Protein AF-A0A429ZMM5-F1 (afdb_monomer_lite)

Radius of gyration: 12.29 Å; chains: 1; bounding box: 32×27×33 Å

Structure (mmCIF, N/CA/C/O backbone):
data_AF-A0A429ZMM5-F1
#
_entry.id   AF-A0A429ZMM5-F1
#
loop_
_atom_site.group_PDB
_atom_site.id
_atom_site.type_symbol
_atom_site.label_atom_id
_atom_site.label_alt_id
_atom_site.label_comp_id
_atom_site.label_asym_id
_atom_site.label_entity_id
_atom_site.label_seq_id
_atom_site.pdbx_PDB_ins_code
_atom_site.Cartn_x
_atom_site.Cartn_y
_atom_site.Cartn_z
_atom_site.occupancy
_atom_site.B_iso_or_equiv
_atom_site.auth_seq_id
_atom_site.auth_comp_id
_atom_site.auth_asym_id
_atom_site.auth_atom_id
_atom_site.pdbx_PDB_model_num
ATOM 1 N N . MET A 1 1 ? 17.975 3.084 8.006 1.00 48.66 1 MET A N 1
ATOM 2 C CA . MET A 1 1 ? 16.926 3.359 7.004 1.00 48.66 1 MET A CA 1
ATOM 3 C C . MET A 1 1 ? 16.114 4.530 7.524 1.00 48.66 1 MET A C 1
ATOM 5 O O . MET A 1 1 ? 15.530 4.389 8.590 1.00 48.66 1 MET A O 1
ATOM 9 N N . SER A 1 2 ? 16.150 5.688 6.868 1.00 51.59 2 SER A N 1
ATOM 10 C CA . SER A 1 2 ? 15.229 6.790 7.178 1.00 51.59 2 SER A CA 1
ATOM 11 C C . SER A 1 2 ? 13.944 6.561 6.389 1.00 51.59 2 SER A C 1
ATOM 13 O O . SER A 1 2 ? 14.019 6.352 5.182 1.00 51.59 2 SER A O 1
ATOM 15 N N .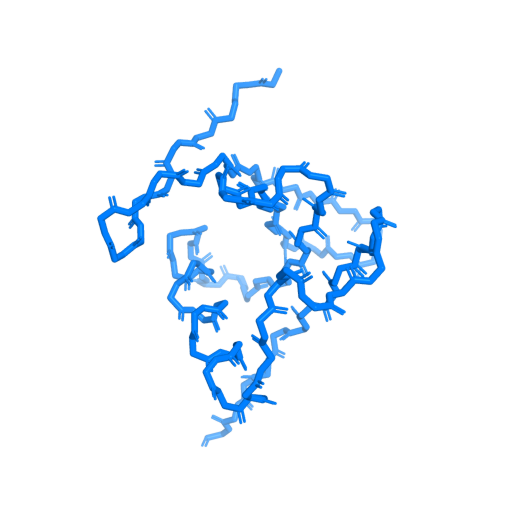 GLY A 1 3 ? 12.796 6.530 7.067 1.00 67.69 3 GLY A N 1
ATOM 16 C CA . GLY A 1 3 ? 11.504 6.565 6.379 1.00 67.69 3 GLY A CA 1
ATOM 17 C C . GLY A 1 3 ? 11.250 7.955 5.813 1.00 67.69 3 GLY A C 1
ATOM 18 O O . GLY A 1 3 ? 11.676 8.945 6.411 1.00 67.69 3 GLY A O 1
ATOM 19 N N . GLU A 1 4 ? 10.583 8.019 4.667 1.00 81.75 4 GLU A N 1
ATOM 20 C CA . GLU A 1 4 ? 10.060 9.266 4.115 1.00 81.75 4 GLU A CA 1
ATOM 21 C C . GLU A 1 4 ? 8.635 9.487 4.644 1.00 81.75 4 GLU A C 1
ATOM 23 O O . GLU A 1 4 ? 7.934 8.537 5.004 1.00 81.75 4 GLU A O 1
ATOM 28 N N . LEU A 1 5 ? 8.213 10.749 4.729 1.00 82.62 5 LEU A N 1
ATOM 29 C CA . LEU A 1 5 ? 6.837 11.102 5.067 1.00 82.62 5 LEU A CA 1
ATOM 30 C C . LEU A 1 5 ? 6.083 11.415 3.780 1.00 82.62 5 LEU A C 1
ATOM 32 O O . LEU A 1 5 ? 6.411 12.366 3.072 1.00 82.62 5 LEU A O 1
ATOM 36 N N . LEU A 1 6 ? 5.061 10.614 3.498 1.00 84.81 6 LEU A N 1
ATOM 37 C CA . LEU A 1 6 ? 4.166 10.801 2.370 1.00 84.81 6 LEU A CA 1
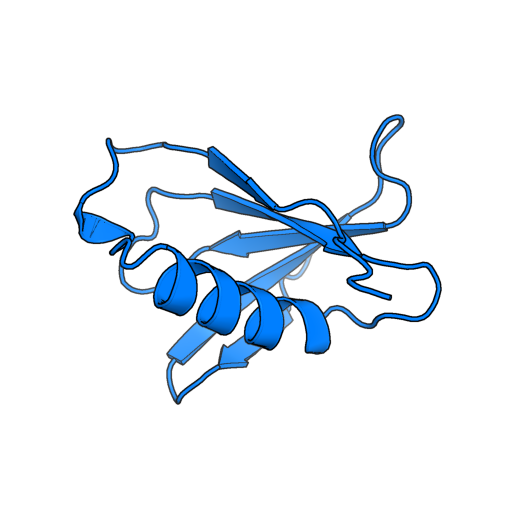ATOM 38 C C . LEU A 1 6 ? 2.856 11.411 2.858 1.00 84.81 6 LEU A C 1
ATOM 40 O O . LEU A 1 6 ? 2.135 10.800 3.644 1.00 84.81 6 LEU A O 1
ATOM 44 N N . LYS A 1 7 ? 2.531 12.607 2.370 1.00 83.94 7 LYS A N 1
ATOM 45 C CA . LYS A 1 7 ? 1.284 13.286 2.720 1.00 83.94 7 LYS A CA 1
ATOM 46 C C . LYS A 1 7 ? 0.183 12.936 1.724 1.00 83.94 7 LYS A C 1
ATOM 48 O O . LYS A 1 7 ? 0.300 13.264 0.546 1.00 83.94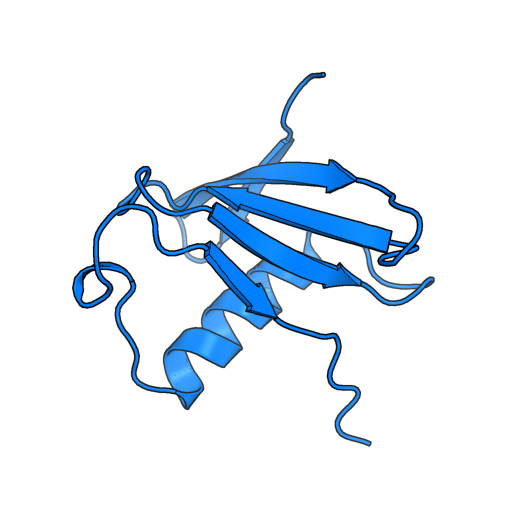 7 LYS A O 1
ATOM 53 N N . ILE A 1 8 ? -0.889 12.310 2.202 1.00 78.81 8 ILE A N 1
ATOM 54 C CA . ILE A 1 8 ? -2.058 11.922 1.402 1.00 78.81 8 ILE A CA 1
ATOM 55 C C . ILE A 1 8 ? -3.311 12.424 2.118 1.00 78.81 8 ILE A C 1
ATOM 57 O O . ILE A 1 8 ? -3.492 12.125 3.295 1.00 78.81 8 ILE A O 1
ATOM 61 N N . ASP A 1 9 ? -4.152 13.216 1.448 1.00 74.12 9 ASP A N 1
ATOM 62 C CA . ASP A 1 9 ? -5.393 13.783 2.011 1.00 74.12 9 ASP A CA 1
ATOM 63 C C . ASP A 1 9 ? -5.227 14.389 3.421 1.00 74.12 9 ASP A C 1
ATOM 65 O O . ASP A 1 9 ? -6.035 14.188 4.325 1.00 74.12 9 ASP A O 1
ATOM 69 N N . SER A 1 10 ? -4.155 15.164 3.613 1.00 78.50 10 SER A N 1
ATOM 70 C CA . SER A 1 10 ? -3.781 15.801 4.892 1.00 78.50 10 SER A CA 1
ATOM 71 C C . SER A 1 10 ? -3.340 14.859 6.020 1.00 78.50 10 SER A C 1
ATOM 73 O O . SER A 1 10 ? -3.161 15.323 7.144 1.00 78.50 10 SER A O 1
ATOM 75 N N . GLN A 1 11 ? -3.109 13.579 5.734 1.00 81.69 11 GLN A N 1
ATOM 76 C CA . GLN A 1 11 ? -2.532 12.612 6.665 1.00 81.69 11 GLN A CA 1
ATOM 77 C C . GLN A 1 11 ? -1.094 12.271 6.277 1.00 81.69 11 GLN A C 1
ATOM 79 O O . GLN A 1 11 ? -0.785 12.116 5.095 1.00 81.69 11 GLN A O 1
ATOM 84 N N . ASP A 1 12 ? -0.233 12.118 7.281 1.00 84.62 12 ASP A N 1
ATOM 85 C CA . ASP A 1 12 ? 1.172 11.771 7.088 1.00 84.62 12 ASP A CA 1
ATOM 86 C C . ASP A 1 12 ? 1.364 10.257 7.240 1.00 84.62 12 ASP A C 1
ATOM 88 O O . ASP A 1 12 ? 1.110 9.675 8.296 1.00 84.62 12 ASP A O 1
ATOM 92 N N . TYR A 1 13 ? 1.821 9.615 6.170 1.00 85.75 13 TYR A N 1
ATOM 93 C CA . TYR A 1 13 ? 2.143 8.196 6.121 1.00 85.75 13 TYR A CA 1
ATOM 94 C C . TYR A 1 13 ? 3.651 8.022 6.195 1.00 85.75 13 TYR A C 1
ATOM 96 O O . TYR A 1 13 ? 4.392 8.632 5.424 1.00 85.75 13 TYR A O 1
ATOM 104 N N . HIS A 1 14 ? 4.110 7.138 7.076 1.00 87.69 14 HIS A N 1
ATOM 105 C CA . HIS A 1 14 ? 5.498 6.698 7.019 1.00 87.69 14 HIS A CA 1
ATOM 106 C C . HIS A 1 14 ? 5.644 5.713 5.869 1.00 87.69 14 HIS A C 1
ATOM 108 O O . HIS A 1 14 ? 4.915 4.718 5.820 1.00 87.69 14 HIS A O 1
ATOM 114 N N . THR A 1 15 ? 6.567 6.002 4.955 1.00 88.31 15 THR A N 1
ATOM 115 C CA . THR A 1 15 ? 6.798 5.198 3.761 1.00 88.31 15 THR A CA 1
ATOM 116 C C . THR A 1 15 ? 8.260 4.791 3.607 1.00 88.31 15 THR A C 1
ATOM 118 O O . THR A 1 15 ? 9.181 5.516 3.997 1.00 88.31 15 THR A O 1
ATOM 121 N N . TRP A 1 16 ? 8.472 3.614 3.022 1.00 90.31 16 TRP A N 1
ATOM 122 C CA . TRP A 1 16 ? 9.785 3.085 2.674 1.00 90.31 16 TRP A CA 1
ATOM 123 C C . TRP A 1 16 ? 9.759 2.447 1.291 1.00 90.31 16 TRP A C 1
ATOM 125 O O . TRP A 1 16 ? 8.984 1.523 1.035 1.00 90.31 16 TRP A O 1
ATOM 135 N N . ALA A 1 17 ? 10.676 2.878 0.427 1.00 89.31 17 ALA A N 1
ATOM 136 C CA . ALA A 1 17 ? 11.023 2.127 -0.769 1.00 89.31 17 ALA A CA 1
ATOM 137 C C . ALA A 1 17 ? 11.784 0.852 -0.382 1.00 89.31 17 ALA A C 1
ATOM 139 O O . ALA A 1 17 ? 12.652 0.874 0.497 1.00 89.31 17 ALA A O 1
ATOM 140 N N . PHE A 1 18 ? 11.499 -0.255 -1.058 1.00 89.94 18 PHE A N 1
ATOM 141 C CA . PHE A 1 18 ? 12.249 -1.492 -0.887 1.00 89.94 18 PHE A CA 1
ATOM 142 C C . PHE A 1 18 ? 12.317 -2.301 -2.182 1.00 89.94 18 PHE A C 1
ATOM 144 O O . PHE A 1 18 ? 11.510 -2.138 -3.096 1.00 89.94 18 PHE A O 1
ATOM 151 N N . THR A 1 19 ? 13.274 -3.224 -2.230 1.00 90.56 19 THR A N 1
ATOM 152 C CA . THR A 1 19 ? 13.395 -4.230 -3.286 1.00 90.56 19 THR A CA 1
ATOM 153 C C . THR A 1 19 ? 13.534 -5.614 -2.652 1.00 90.56 19 THR A C 1
ATOM 155 O O . THR A 1 19 ? 14.050 -5.767 -1.544 1.00 90.56 19 THR A O 1
ATOM 158 N N . SER A 1 20 ? 13.015 -6.645 -3.314 1.00 89.38 20 SER A N 1
ATOM 159 C CA . SER A 1 20 ? 13.095 -8.038 -2.862 1.00 89.38 20 SER A CA 1
ATOM 160 C C . SER A 1 20 ? 13.115 -8.996 -4.059 1.00 89.38 20 SER A C 1
ATOM 162 O O . SER A 1 20 ? 12.742 -8.592 -5.161 1.00 89.38 20 SER A O 1
ATOM 164 N N . PRO A 1 21 ? 13.450 -10.289 -3.875 1.00 91.69 21 PRO A N 1
ATOM 165 C CA . PRO A 1 21 ? 13.451 -11.258 -4.975 1.00 91.69 21 PRO A CA 1
ATOM 166 C C . PRO A 1 21 ? 12.117 -11.384 -5.728 1.00 91.69 21 PRO A C 1
ATOM 168 O O . PRO A 1 21 ? 12.109 -11.796 -6.882 1.00 91.69 21 PRO A O 1
ATOM 171 N N . LYS A 1 22 ? 10.988 -11.051 -5.083 1.00 86.88 22 LYS A N 1
ATOM 172 C CA . LYS A 1 22 ? 9.644 -11.116 -5.683 1.00 86.88 22 LYS A CA 1
ATOM 173 C C . LYS A 1 22 ? 9.082 -9.755 -6.097 1.00 86.88 22 LYS A C 1
ATOM 175 O O . LYS A 1 22 ? 8.109 -9.711 -6.838 1.00 86.88 22 LYS A O 1
ATOM 180 N N . ILE A 1 23 ? 9.650 -8.658 -5.597 1.00 87.38 23 ILE A N 1
ATOM 181 C CA . ILE A 1 23 ? 9.151 -7.295 -5.811 1.00 87.38 23 ILE A CA 1
ATOM 182 C C . ILE A 1 23 ? 10.344 -6.435 -6.199 1.00 87.38 23 ILE A C 1
ATOM 184 O O . ILE A 1 23 ? 11.142 -6.064 -5.339 1.00 87.38 23 ILE A O 1
ATOM 188 N N . LYS A 1 24 ? 10.465 -6.145 -7.497 1.00 87.88 24 LYS A N 1
ATOM 189 C CA . LYS A 1 24 ? 11.573 -5.352 -8.033 1.00 87.88 24 LYS A CA 1
ATOM 190 C C . LYS A 1 24 ? 11.549 -3.922 -7.491 1.00 87.88 24 LYS A C 1
ATOM 192 O O . LYS A 1 24 ? 12.577 -3.482 -6.999 1.00 87.88 24 LYS A O 1
ATOM 197 N N . ASN A 1 25 ? 10.379 -3.273 -7.494 1.00 89.00 25 ASN A N 1
ATOM 198 C CA . ASN A 1 25 ? 10.150 -1.961 -6.883 1.00 89.00 25 ASN A CA 1
ATOM 199 C C . ASN A 1 25 ? 8.933 -2.048 -5.958 1.00 89.00 25 ASN A C 1
ATOM 201 O O . ASN A 1 25 ? 7.819 -2.345 -6.399 1.00 89.00 25 ASN A O 1
ATOM 205 N N . GLY A 1 26 ? 9.156 -1.857 -4.663 1.00 90.25 26 GLY A N 1
ATOM 206 C CA . GLY A 1 26 ? 8.136 -1.958 -3.630 1.00 90.25 26 GLY A CA 1
ATOM 207 C C . GLY A 1 26 ? 8.078 -0.709 -2.766 1.00 90.25 26 GLY A C 1
ATOM 208 O O . GLY A 1 26 ? 9.073 -0.009 -2.586 1.00 90.25 26 GLY A O 1
ATOM 209 N N . CYS A 1 27 ? 6.902 -0.460 -2.211 1.00 91.31 27 CYS A N 1
ATOM 210 C CA . CYS A 1 27 ? 6.640 0.608 -1.265 1.00 91.31 27 CYS A CA 1
ATOM 211 C C . CYS A 1 27 ? 5.897 0.024 -0.063 1.00 91.31 27 CYS A C 1
ATOM 213 O O . CYS A 1 27 ? 4.876 -0.644 -0.228 1.00 91.31 27 CYS A O 1
ATOM 215 N N . ALA A 1 28 ? 6.433 0.223 1.136 1.00 91.00 28 ALA A N 1
ATOM 216 C CA . ALA A 1 28 ? 5.776 -0.144 2.381 1.00 91.00 28 ALA A CA 1
ATOM 217 C C . ALA A 1 28 ? 5.255 1.123 3.058 1.00 91.00 28 ALA A C 1
ATOM 219 O O . ALA A 1 28 ? 6.027 2.061 3.241 1.00 91.00 28 ALA A O 1
ATOM 220 N N . LEU A 1 29 ? 3.982 1.142 3.452 1.00 89.81 29 LEU A N 1
ATOM 221 C CA . LEU A 1 29 ? 3.365 2.259 4.163 1.00 89.81 29 LEU A CA 1
ATOM 222 C C . LEU A 1 29 ? 2.756 1.808 5.486 1.00 89.81 29 LEU A C 1
ATOM 224 O O . LEU A 1 29 ? 2.142 0.742 5.572 1.00 89.81 29 LEU A O 1
ATOM 228 N N . VAL A 1 30 ? 2.869 2.671 6.493 1.00 88.50 30 VAL A N 1
ATOM 229 C CA . VAL A 1 30 ? 2.164 2.531 7.771 1.00 88.50 30 VAL A CA 1
ATOM 230 C C . VAL A 1 30 ? 1.153 3.675 7.904 1.00 88.50 30 VAL A C 1
ATOM 232 O O . VAL A 1 30 ? 1.560 4.842 7.932 1.00 88.50 30 VAL A O 1
ATOM 235 N N . PRO A 1 31 ? -0.156 3.372 7.968 1.00 84.31 31 PRO A N 1
ATOM 236 C CA . PRO A 1 31 ? -1.198 4.380 8.089 1.00 84.31 31 PRO A CA 1
ATOM 237 C C . PRO A 1 31 ? -1.227 4.958 9.515 1.00 84.31 31 PRO A C 1
ATOM 239 O O . PRO A 1 31 ? -1.229 4.193 10.483 1.00 84.31 31 PRO A O 1
ATOM 242 N N . PRO A 1 32 ? -1.303 6.291 9.685 1.00 83.69 32 PRO A N 1
ATOM 243 C CA . PRO A 1 32 ? -1.208 6.927 11.002 1.00 83.69 32 PRO A CA 1
ATOM 244 C C . PRO A 1 32 ? -2.378 6.575 11.927 1.00 83.69 32 PRO A C 1
ATOM 246 O O . PRO A 1 32 ? -2.201 6.458 13.137 1.00 83.69 32 PRO A O 1
ATOM 249 N N . LEU A 1 33 ? -3.571 6.374 11.361 1.00 83.12 33 LEU A N 1
ATOM 250 C CA . LEU A 1 33 ? -4.776 6.019 12.115 1.00 83.12 33 LEU A CA 1
ATOM 251 C C . LEU A 1 33 ? -4.874 4.523 12.439 1.00 83.12 33 LEU A C 1
ATOM 253 O O . LEU A 1 33 ? -5.707 4.136 13.253 1.00 83.12 33 LEU A O 1
ATOM 257 N N . ALA A 1 34 ? -4.043 3.684 11.815 1.00 85.62 34 ALA A N 1
ATOM 258 C CA . ALA A 1 34 ? -4.086 2.238 11.999 1.00 85.62 34 ALA A CA 1
ATOM 259 C C . ALA A 1 34 ? -2.664 1.626 11.962 1.00 85.62 34 ALA A C 1
ATOM 261 O O . ALA A 1 34 ? -2.373 0.760 11.131 1.00 85.62 34 ALA A O 1
ATOM 262 N N . PRO A 1 35 ? -1.753 2.075 12.852 1.00 88.19 35 PRO A N 1
ATOM 263 C CA . PRO A 1 35 ? -0.319 1.770 12.786 1.00 88.19 35 PRO A CA 1
ATOM 264 C C . PRO A 1 35 ? 0.018 0.289 13.004 1.00 88.19 35 PRO A C 1
ATOM 266 O O . PRO A 1 35 ? 1.148 -0.133 12.773 1.00 88.19 35 PRO A O 1
ATOM 269 N N . GLN A 1 36 ? -0.955 -0.512 13.437 1.00 88.25 36 GLN A N 1
ATOM 270 C CA . GLN A 1 36 ? -0.864 -1.965 13.529 1.00 88.25 36 GLN A CA 1
ATOM 271 C C . GLN A 1 36 ? -0.893 -2.675 12.166 1.00 88.25 36 GLN A C 1
ATOM 273 O O . GLN A 1 36 ? -0.786 -3.896 12.125 1.00 88.25 36 GLN A O 1
ATOM 278 N N . HIS A 1 37 ? -1.084 -1.958 11.058 1.00 88.25 37 HIS A N 1
ATOM 279 C CA . HIS A 1 37 ? -1.082 -2.533 9.715 1.00 88.25 37 HIS A CA 1
ATOM 280 C C . HIS A 1 37 ? 0.131 -2.069 8.917 1.00 88.25 37 HIS A C 1
ATOM 282 O O . HIS A 1 37 ? 0.607 -0.944 9.063 1.00 88.25 37 HIS A O 1
ATOM 288 N N . ILE A 1 38 ? 0.590 -2.941 8.021 1.00 88.81 38 ILE A N 1
ATOM 289 C CA . ILE A 1 38 ? 1.606 -2.613 7.022 1.00 88.81 38 ILE A CA 1
ATOM 290 C C . ILE A 1 38 ? 0.985 -2.826 5.647 1.00 88.81 38 ILE A C 1
ATOM 292 O O . ILE A 1 38 ? 0.419 -3.880 5.351 1.00 88.81 38 ILE A O 1
ATOM 296 N N . LEU A 1 39 ? 1.083 -1.809 4.805 1.00 89.00 39 LEU A N 1
ATOM 297 C CA . LEU A 1 39 ? 0.548 -1.810 3.453 1.00 89.00 39 LEU A CA 1
ATOM 298 C C . LEU A 1 39 ? 1.718 -1.955 2.491 1.00 89.00 39 LEU A C 1
ATOM 300 O O . LEU A 1 39 ? 2.649 -1.158 2.530 1.00 89.00 39 LEU A O 1
ATOM 304 N N . ILE A 1 40 ? 1.686 -2.982 1.652 1.00 90.50 40 ILE A N 1
ATOM 305 C CA . ILE A 1 40 ? 2.746 -3.299 0.700 1.00 90.50 40 ILE A CA 1
ATOM 306 C C . ILE A 1 40 ? 2.207 -3.072 -0.705 1.00 90.50 40 ILE A C 1
ATOM 308 O O . ILE A 1 40 ? 1.302 -3.775 -1.148 1.00 90.50 40 ILE A O 1
ATOM 312 N N . LEU A 1 41 ? 2.790 -2.117 -1.419 1.00 89.75 41 LEU A N 1
ATOM 313 C CA . LEU A 1 41 ? 2.463 -1.811 -2.804 1.00 89.75 41 LEU A CA 1
ATOM 314 C C . LEU A 1 41 ? 3.629 -2.206 -3.700 1.00 89.75 41 LEU A C 1
ATOM 316 O O . LEU A 1 41 ? 4.787 -1.951 -3.368 1.00 89.75 41 LEU A O 1
ATOM 320 N N . THR A 1 42 ? 3.334 -2.789 -4.858 1.00 90.00 42 THR A N 1
ATOM 321 C CA . THR A 1 42 ? 4.325 -2.869 -5.939 1.00 90.00 42 THR A CA 1
ATOM 322 C C . THR A 1 42 ? 4.201 -1.660 -6.856 1.00 90.00 42 THR A C 1
ATOM 324 O O . THR A 1 42 ? 3.084 -1.219 -7.157 1.00 90.00 42 THR A O 1
ATOM 327 N N . LEU A 1 43 ? 5.346 -1.170 -7.317 1.00 87.19 43 LEU A N 1
ATOM 328 C CA . LEU A 1 43 ? 5.479 -0.030 -8.218 1.00 87.19 43 LEU A CA 1
ATOM 329 C C . LEU A 1 43 ? 5.965 -0.499 -9.590 1.00 87.19 43 LEU A C 1
ATOM 331 O O . LEU A 1 43 ? 6.733 -1.464 -9.681 1.00 87.19 43 LEU A O 1
ATOM 335 N N . ASP A 1 44 ? 5.548 0.200 -10.643 1.00 86.50 44 ASP A N 1
ATOM 336 C CA . ASP A 1 44 ? 6.199 0.079 -11.951 1.00 86.50 44 ASP A CA 1
ATOM 337 C C . ASP A 1 44 ? 7.612 0.695 -11.91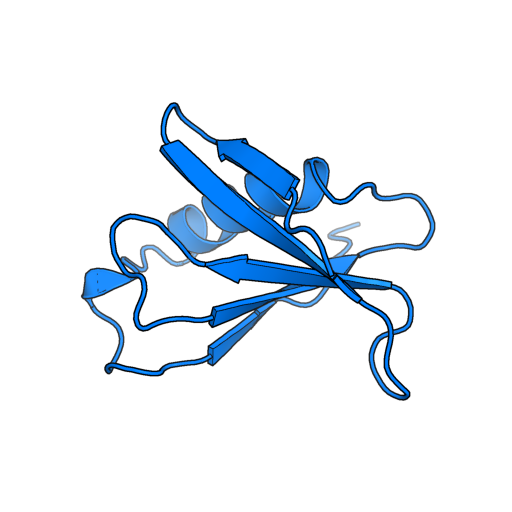8 1.00 86.50 44 ASP A C 1
ATOM 339 O O . ASP A 1 44 ? 7.932 1.513 -11.059 1.00 86.50 44 ASP A O 1
ATOM 343 N N . ASP A 1 45 ? 8.467 0.334 -12.878 1.00 82.81 45 ASP A N 1
ATOM 344 C CA . ASP A 1 45 ? 9.819 0.893 -13.043 1.00 82.81 45 ASP A CA 1
ATOM 345 C C . ASP A 1 45 ? 9.815 2.424 -13.262 1.00 82.81 45 ASP A C 1
ATOM 347 O O . ASP A 1 45 ? 10.854 3.069 -13.129 1.00 82.81 45 ASP A O 1
ATOM 351 N N . ARG A 1 46 ? 8.663 3.006 -13.623 1.00 81.69 46 ARG A N 1
ATOM 352 C CA . ARG A 1 46 ? 8.479 4.443 -13.880 1.00 81.69 46 ARG A CA 1
ATOM 353 C C . ARG A 1 46 ? 7.740 5.183 -12.765 1.00 81.69 46 ARG A C 1
ATOM 355 O O . ARG A 1 46 ? 7.646 6.406 -12.837 1.00 81.69 46 ARG A O 1
ATOM 362 N N . GLU A 1 47 ? 7.189 4.470 -11.784 1.00 78.12 47 GLU A N 1
ATOM 363 C CA . GLU A 1 47 ? 6.457 5.078 -10.672 1.00 78.12 47 GLU A CA 1
ATOM 364 C C . GLU A 1 47 ? 7.412 5.499 -9.553 1.00 78.12 47 GLU A C 1
ATOM 366 O O . GLU A 1 47 ? 8.322 4.763 -9.168 1.00 78.12 47 GLU A O 1
ATOM 371 N N . ASP A 1 48 ? 7.168 6.680 -8.990 1.00 80.44 48 ASP A N 1
ATOM 372 C CA . ASP A 1 48 ? 7.787 7.086 -7.733 1.00 80.44 48 ASP A CA 1
ATOM 373 C C . ASP A 1 48 ? 6.950 6.621 -6.527 1.00 80.44 48 ASP A C 1
ATOM 375 O O . ASP A 1 48 ? 5.771 6.273 -6.631 1.00 80.44 48 ASP A O 1
ATOM 379 N N . ILE A 1 49 ? 7.548 6.642 -5.338 1.00 80.00 49 ILE A N 1
ATOM 380 C CA . ILE A 1 49 ? 6.862 6.241 -4.102 1.00 80.00 49 ILE A CA 1
ATOM 381 C C . ILE A 1 49 ? 5.677 7.147 -3.729 1.00 80.00 49 ILE A C 1
ATOM 383 O O . ILE A 1 49 ? 4.818 6.725 -2.954 1.00 80.00 49 ILE A O 1
ATOM 387 N N . TYR A 1 50 ? 5.615 8.375 -4.257 1.00 80.19 50 TYR A N 1
ATOM 388 C CA . TYR A 1 50 ? 4.562 9.343 -3.954 1.00 80.19 50 TYR A CA 1
ATOM 389 C C . TYR A 1 50 ? 3.268 8.985 -4.692 1.00 80.19 50 TYR A C 1
ATOM 391 O O . TYR A 1 50 ? 2.180 9.101 -4.125 1.00 80.19 50 TYR A O 1
ATOM 399 N N . THR A 1 51 ? 3.373 8.451 -5.913 1.00 79.50 51 THR A N 1
ATOM 400 C CA . THR A 1 51 ? 2.228 7.914 -6.671 1.00 79.50 51 THR A CA 1
ATOM 401 C C . THR A 1 51 ? 1.569 6.711 -5.987 1.00 79.50 51 THR A C 1
ATOM 403 O O . THR A 1 51 ? 0.346 6.549 -6.051 1.00 79.50 51 THR A O 1
ATOM 406 N N . ALA A 1 52 ? 2.346 5.922 -5.236 1.00 79.19 52 ALA A N 1
ATOM 407 C CA . ALA A 1 52 ? 1.863 4.762 -4.488 1.00 79.19 52 ALA A CA 1
ATOM 408 C C . ALA A 1 52 ? 0.757 5.131 -3.481 1.00 79.19 52 ALA A C 1
ATOM 410 O O . ALA A 1 52 ? -0.238 4.418 -3.338 1.00 79.19 52 ALA A O 1
ATOM 411 N N . GLY A 1 53 ? 0.903 6.276 -2.808 1.00 77.50 53 GLY A N 1
ATOM 412 C CA . GLY A 1 53 ? -0.062 6.746 -1.816 1.00 77.50 53 GLY A CA 1
ATOM 413 C C . GLY A 1 53 ? -1.444 7.039 -2.399 1.00 77.50 53 GLY A C 1
ATOM 414 O O . GLY A 1 53 ? -2.459 6.618 -1.845 1.00 77.50 53 GLY A O 1
ATOM 415 N N . TYR A 1 54 ? -1.496 7.705 -3.553 1.00 79.06 54 TYR A N 1
ATOM 416 C CA . TYR A 1 54 ? -2.762 8.009 -4.224 1.00 79.06 54 TYR A CA 1
ATOM 417 C C . TYR A 1 54 ? -3.489 6.738 -4.673 1.00 79.06 54 TYR A C 1
ATOM 419 O O . TYR A 1 54 ? -4.709 6.626 -4.528 1.00 79.06 54 TYR A O 1
ATOM 427 N N . ARG A 1 55 ? -2.739 5.742 -5.158 1.00 81.31 55 ARG A N 1
ATOM 428 C CA . ARG A 1 55 ? -3.295 4.435 -5.527 1.00 81.31 55 ARG A CA 1
ATOM 429 C C . ARG A 1 55 ? -3.888 3.702 -4.331 1.00 81.31 55 ARG A C 1
ATOM 431 O O . ARG A 1 55 ? -4.956 3.112 -4.466 1.00 81.31 55 ARG A O 1
ATOM 438 N N . LEU A 1 56 ? -3.235 3.760 -3.171 1.00 81.00 56 LEU A N 1
ATOM 439 C CA . LEU A 1 56 ? -3.756 3.163 -1.944 1.00 81.00 56 LEU A CA 1
ATOM 440 C C . LEU A 1 56 ? -5.132 3.737 -1.580 1.00 81.00 56 LEU A C 1
ATOM 442 O O . LEU A 1 56 ? -6.062 2.973 -1.328 1.00 81.00 56 LEU A O 1
ATOM 446 N N . VAL A 1 57 ? -5.271 5.066 -1.569 1.00 78.88 57 VAL A N 1
ATOM 447 C CA . VAL A 1 57 ? -6.549 5.721 -1.241 1.00 78.88 57 VAL A CA 1
ATOM 448 C C . VAL A 1 57 ? -7.630 5.338 -2.244 1.00 78.88 57 VAL A C 1
ATOM 450 O O . VAL A 1 57 ? -8.738 4.977 -1.843 1.00 78.88 57 VAL A O 1
ATOM 453 N N . ASN A 1 58 ? -7.298 5.339 -3.537 1.00 80.50 58 ASN A N 1
ATOM 454 C CA . ASN A 1 58 ? -8.225 4.907 -4.577 1.00 80.50 58 ASN A CA 1
ATOM 455 C C . ASN A 1 58 ? -8.661 3.445 -4.370 1.00 80.50 58 ASN A C 1
ATOM 457 O O . ASN A 1 58 ? -9.853 3.151 -4.388 1.00 80.50 58 ASN A O 1
ATOM 461 N N . TYR A 1 59 ? -7.722 2.540 -4.081 1.00 81.75 59 TYR A N 1
ATOM 462 C CA . TYR A 1 59 ? -8.013 1.126 -3.842 1.00 81.75 59 TYR A CA 1
ATOM 463 C C . TYR A 1 59 ? -8.938 0.911 -2.637 1.00 81.75 59 TYR A C 1
ATOM 465 O O . TYR A 1 59 ? -9.945 0.209 -2.740 1.00 81.75 59 TYR A O 1
ATOM 473 N N . LEU A 1 60 ? -8.632 1.535 -1.494 1.00 79.06 60 LEU A N 1
ATOM 474 C CA . LEU A 1 60 ? -9.460 1.429 -0.288 1.00 79.06 60 LEU A CA 1
ATOM 475 C C . LEU A 1 60 ? -10.874 1.980 -0.523 1.00 79.06 60 LEU A C 1
ATOM 477 O O . LEU A 1 60 ? -11.855 1.361 -0.106 1.00 79.06 60 LEU A O 1
ATOM 481 N N . SER A 1 61 ? -10.977 3.097 -1.251 1.00 79.50 61 SER A N 1
ATOM 482 C CA . SER A 1 61 ? -12.251 3.704 -1.647 1.00 79.50 61 SER A CA 1
ATOM 483 C C . SER A 1 61 ? -13.078 2.776 -2.546 1.00 79.50 61 SER A C 1
ATOM 485 O O . SER A 1 61 ? -14.253 2.527 -2.267 1.00 79.50 61 SER A O 1
ATOM 487 N N . GLN A 1 62 ? -12.465 2.190 -3.580 1.00 81.56 62 GLN A N 1
ATOM 488 C CA . GLN A 1 62 ? -13.133 1.266 -4.504 1.00 81.56 62 GLN A CA 1
ATOM 489 C C . GLN A 1 62 ? -13.620 -0.010 -3.814 1.00 81.56 62 GLN A C 1
ATOM 491 O O . GLN A 1 62 ? -14.736 -0.466 -4.066 1.00 81.56 62 GLN A O 1
ATOM 496 N N . MET A 1 63 ? -12.808 -0.568 -2.914 1.00 75.31 63 MET A N 1
ATOM 497 C CA . MET A 1 63 ? -13.165 -1.764 -2.150 1.00 75.31 63 MET A CA 1
ATOM 498 C C . MET A 1 63 ? -14.185 -1.479 -1.041 1.00 75.31 63 MET A C 1
ATOM 500 O O . MET A 1 63 ? -14.716 -2.420 -0.454 1.00 75.31 63 MET A O 1
ATOM 504 N N . LYS A 1 64 ? -14.476 -0.200 -0.750 1.00 75.50 64 LYS A N 1
ATOM 505 C CA . LYS A 1 64 ? -15.282 0.236 0.403 1.00 75.50 64 LYS A CA 1
ATOM 506 C C . LYS A 1 64 ? -14.774 -0.365 1.721 1.00 75.50 64 LYS A C 1
ATOM 508 O O . LYS A 1 64 ? -15.568 -0.711 2.592 1.00 75.50 64 LYS A O 1
ATOM 513 N N . VAL A 1 65 ? -13.455 -0.521 1.845 1.00 73.94 65 VAL A N 1
ATOM 514 C CA . VAL A 1 65 ? -12.800 -1.108 3.022 1.00 73.94 65 VAL A CA 1
ATOM 515 C C . VAL A 1 65 ? -12.204 0.004 3.872 1.00 73.94 65 VAL A C 1
ATOM 517 O O . VAL A 1 65 ? -11.384 0.786 3.388 1.00 73.94 65 VAL A O 1
ATOM 520 N N . THR A 1 66 ? -12.547 0.031 5.159 1.00 80.75 66 THR A N 1
ATOM 521 C CA . THR A 1 66 ? -11.828 0.836 6.151 1.00 80.75 66 THR A CA 1
ATOM 522 C C . THR A 1 66 ? -10.695 0.002 6.734 1.00 80.75 66 THR A C 1
ATOM 524 O O . THR A 1 66 ? -10.904 -1.139 7.139 1.00 80.75 66 THR A O 1
ATOM 527 N N . LEU A 1 67 ? -9.494 0.572 6.859 1.00 81.88 67 LEU A N 1
ATOM 528 C CA . LEU A 1 67 ? -8.370 -0.113 7.517 1.00 81.88 67 LEU A CA 1
ATOM 529 C C . LEU A 1 67 ? -8.695 -0.531 8.962 1.00 81.88 67 LEU A C 1
ATOM 531 O O . LEU A 1 67 ? -8.191 -1.543 9.431 1.00 81.88 67 LEU A O 1
ATOM 535 N N . MET A 1 68 ? -9.573 0.218 9.634 1.00 82.94 68 MET A N 1
ATOM 536 C CA . MET A 1 68 ? -10.039 -0.059 10.997 1.00 82.94 68 MET A CA 1
ATOM 537 C C . MET A 1 68 ? -10.881 -1.335 11.116 1.00 82.94 68 MET A C 1
ATOM 539 O O . MET A 1 68 ? -10.982 -1.887 12.208 1.00 82.94 68 MET A O 1
ATOM 543 N N . ASP A 1 69 ? -11.465 -1.803 10.012 1.00 85.88 69 ASP A N 1
ATOM 544 C CA . ASP A 1 69 ? -12.313 -2.998 9.991 1.00 85.88 69 ASP A CA 1
ATOM 545 C C . ASP A 1 69 ? -11.488 -4.283 9.794 1.00 85.88 69 ASP A C 1
ATOM 547 O O . ASP A 1 69 ? -12.011 -5.395 9.889 1.00 85.88 69 ASP A O 1
ATOM 551 N N . LEU A 1 70 ? -10.188 -4.150 9.508 1.00 84.25 70 LEU A N 1
ATOM 552 C CA . LEU A 1 70 ? -9.296 -5.281 9.287 1.00 84.25 70 LEU A CA 1
ATOM 553 C C . LEU A 1 70 ? -8.800 -5.862 10.619 1.00 84.25 70 LEU A C 1
ATOM 555 O O . LEU A 1 70 ? -8.517 -5.117 11.560 1.00 84.25 70 LEU A O 1
ATOM 559 N N . PRO A 1 71 ? -8.586 -7.188 10.703 1.00 88.19 71 PRO A N 1
ATOM 560 C CA . PRO A 1 71 ? -7.924 -7.791 11.853 1.00 88.19 71 PRO A CA 1
ATOM 561 C C . PRO A 1 71 ? -6.560 -7.145 12.119 1.00 88.19 71 PRO A C 1
ATOM 563 O O . PRO A 1 71 ? -5.802 -6.870 11.183 1.00 88.19 71 PRO A O 1
ATOM 566 N N . ALA A 1 72 ? -6.213 -6.931 13.389 1.00 86.56 72 ALA A N 1
ATOM 567 C CA . ALA A 1 72 ? -4.920 -6.361 13.766 1.00 86.56 72 ALA A CA 1
ATOM 568 C C . ALA A 1 72 ? -3.751 -7.135 13.128 1.00 86.56 72 ALA A C 1
ATOM 570 O O . ALA A 1 72 ? -3.814 -8.356 12.979 1.00 86.56 72 ALA A O 1
ATOM 571 N N . ASN A 1 73 ? -2.677 -6.428 12.760 1.00 87.69 73 ASN A N 1
ATOM 572 C CA . ASN A 1 73 ? -1.501 -6.998 12.088 1.00 87.69 73 ASN A CA 1
ATOM 573 C C . ASN A 1 73 ? -1.766 -7.570 10.685 1.00 87.69 73 ASN A C 1
ATOM 575 O O . ASN A 1 73 ? -0.920 -8.273 10.132 1.00 87.69 73 ASN A O 1
ATOM 579 N N . THR A 1 74 ? -2.909 -7.250 10.069 1.00 85.56 74 THR A N 1
ATOM 580 C CA . THR A 1 74 ? -3.128 -7.556 8.651 1.00 85.56 74 THR A CA 1
ATOM 581 C C . THR A 1 74 ? -2.115 -6.803 7.793 1.00 85.56 74 THR A C 1
ATOM 583 O O . THR A 1 74 ? -2.007 -5.579 7.883 1.00 85.56 74 THR A O 1
ATOM 586 N N . SER A 1 75 ? -1.398 -7.545 6.947 1.00 84.25 75 SER A N 1
ATOM 587 C CA . SER A 1 75 ? -0.582 -6.979 5.873 1.00 84.25 75 SER A CA 1
ATOM 588 C C . SER A 1 75 ? -1.366 -7.024 4.568 1.00 84.25 75 SER A C 1
ATOM 590 O O . SER A 1 75 ? -1.747 -8.104 4.116 1.00 84.25 75 SER A O 1
ATOM 592 N N . LEU A 1 76 ? -1.619 -5.862 3.968 1.00 84.44 76 LEU A N 1
ATOM 593 C CA . LEU A 1 76 ? -2.294 -5.782 2.674 1.00 84.44 76 LEU A CA 1
ATOM 594 C C . LEU A 1 76 ? -1.265 -5.713 1.556 1.00 84.44 76 LEU A C 1
ATOM 596 O O . LEU A 1 76 ? -0.370 -4.874 1.589 1.00 84.44 76 LEU A O 1
ATOM 600 N N . TYR A 1 77 ? -1.424 -6.579 0.560 1.00 85.69 77 TYR A N 1
ATOM 601 C CA . TYR A 1 77 ? -0.607 -6.574 -0.643 1.00 85.69 77 TYR A CA 1
ATOM 602 C C . TYR A 1 77 ? -1.415 -6.041 -1.823 1.00 85.69 77 TYR A C 1
ATOM 604 O O . TYR A 1 77 ? -2.466 -6.584 -2.161 1.00 85.69 77 TYR A O 1
ATOM 612 N N . LEU A 1 78 ? -0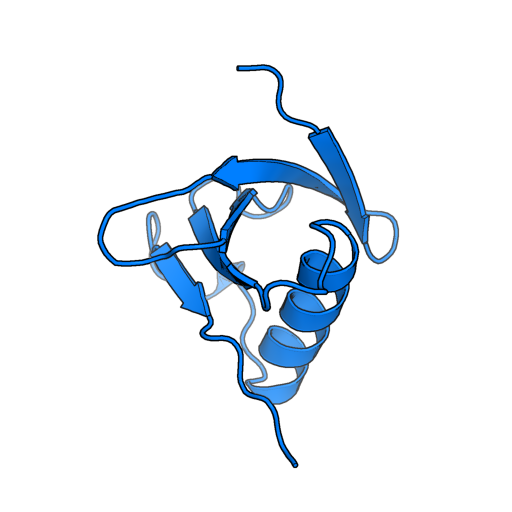.905 -4.980 -2.438 1.00 84.31 78 LEU A N 1
ATOM 613 C CA . LEU A 1 78 ? -1.555 -4.235 -3.505 1.00 84.31 78 LEU A CA 1
ATOM 614 C C . LEU A 1 78 ? -0.661 -4.280 -4.749 1.00 84.31 78 LEU A C 1
ATOM 616 O O . LEU A 1 78 ? 0.286 -3.489 -4.866 1.00 84.31 78 LEU A O 1
ATOM 620 N N . PRO A 1 79 ? -0.914 -5.223 -5.671 1.00 81.88 79 PRO A N 1
ATOM 621 C CA . PRO A 1 79 ? -0.150 -5.296 -6.901 1.00 81.88 79 PRO A CA 1
ATOM 622 C C . PRO A 1 79 ? -0.384 -4.046 -7.756 1.00 81.88 79 PRO A C 1
ATOM 624 O O . PRO A 1 79 ? -1.415 -3.375 -7.671 1.00 81.88 79 PRO A O 1
ATOM 627 N N . TYR A 1 80 ? 0.590 -3.736 -8.604 1.00 76.25 80 TYR A N 1
ATOM 628 C CA . TYR A 1 80 ? 0.413 -2.772 -9.674 1.00 76.25 80 TYR A CA 1
ATOM 629 C C . TYR A 1 80 ? -0.565 -3.372 -10.674 1.00 76.25 80 TYR A C 1
ATOM 631 O O . TYR A 1 80 ? -0.246 -4.345 -11.357 1.00 76.25 80 TYR A O 1
ATOM 639 N N . GLN A 1 81 ? -1.774 -2.825 -10.709 1.00 67.62 81 GLN A N 1
ATOM 640 C CA . GLN A 1 81 ? -2.739 -3.108 -11.753 1.00 67.62 81 GLN A CA 1
ATOM 641 C C . GLN A 1 81 ? -2.658 -1.945 -12.730 1.00 67.62 81 GLN A C 1
ATOM 643 O O . GLN A 1 81 ? -3.158 -0.855 -12.465 1.00 67.62 81 GLN A O 1
ATOM 648 N N . ASN A 1 82 ? -1.945 -2.182 -13.828 1.00 55.28 8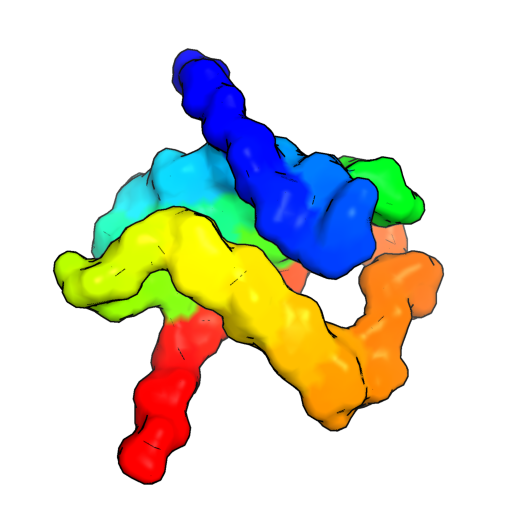2 ASN A N 1
ATOM 649 C CA . ASN A 1 82 ? -2.098 -1.385 -15.031 1.00 55.28 82 ASN A CA 1
ATOM 650 C C . ASN A 1 82 ? -3.462 -1.780 -15.605 1.00 55.28 82 ASN A C 1
ATOM 652 O O . ASN A 1 82 ? -3.557 -2.725 -16.390 1.00 55.28 82 ASN A O 1
ATOM 656 N N . ASP A 1 83 ? -4.528 -1.144 -15.129 1.00 45.97 83 ASP A N 1
ATOM 657 C CA . ASP A 1 83 ? -5.765 -1.154 -15.895 1.00 45.97 83 ASP A CA 1
ATOM 658 C C . ASP A 1 83 ? -5.469 -0.334 -17.158 1.00 45.97 83 ASP A C 1
ATOM 660 O O . ASP A 1 83 ? -5.221 0.869 -17.086 1.00 45.97 83 ASP A O 1
ATOM 664 N N . LEU A 1 84 ? -5.347 -1.077 -18.262 1.00 36.03 84 LEU A N 1
ATOM 665 C CA . LEU A 1 84 ? -5.108 -0.664 -19.649 1.00 36.03 84 LEU A CA 1
ATOM 666 C C . LEU A 1 84 ? -5.699 0.699 -20.036 1.00 36.03 84 LEU A C 1
ATOM 668 O O . LEU A 1 84 ? -6.900 0.927 -19.766 1.00 36.03 84 LEU A O 1
#

Foldseek 3Di:
DQWDWAADPNFTWGKDWDDDPVARTKMWTQGPVQNQEIEIEHDDPPDDNNVVRVVVVVVCVVVVHDSVVDDGNDYHYHYDDPPD

Sequence (84 aa):
MSGELLKIDSQDYHTWAFTSPKIKNGCALVPPLAPQHILILTLDDREDIYTAGYRLVNYLSQMKVTLMDLPANTSLYLPYQNDL

Secondary structure (DSSP, 8-state):
-PPEEEEETTEEEEEEEEEETTEEEEEEEE-TT-TT-EEEEE--TT--HHHHHHHHHHHHHHHT--GGGSPTTPEEEE------

pLDDT: mean 81.66, std 10.09, range [36.03, 91.69]

Organism: NCBI:txid2739